Protein AF-A0A8S3CP16-F1 (afdb_monomer_lite)

Foldseek 3Di:
DDDDPPFDAAPPPRPHTFPDQDPVVRGTHHPVVVVVVPPPPVVVVVVVVVVVVVVVVVVVCCVVCVCPPPVNVVVVVVVVVVVVVVVVVVVVVVVVVVVVLVVLVVVLVVLVVVLVVVVVVCVVVVNDDPVNVVVSVVSVVVSVVSND

Sequence (148 aa):
MTSSINKSFCITCNKKQAFFTCSGCRQDFCEDHINEEHQSPVTRMNDFLTDHNQLQELVCKYMEEPQQHSLIQQIDKWERQSINKIQQTADDARTKVLNVISDHVINIKKSLENLSEKVEQIQNDEKFTEIYLRQWRDKLENLKKDLI

Radius of gyration: 48.15 Å; chains: 1; bounding box: 70×29×145 Å

Secondary structure (DSSP, 8-state):
--------B-TTTSSSBP-EE-TTT--EE-HHHHHHHTS-HHHHHHHHHHHHHHHHHHHHHHHH-GGGSHHHHHHHHHHHHHHHHHHHHHHHHHHHHHHHHHHHHHHHHHHHHHHHHHHHHHHHTT---HHHHHHHHHHHHHHHHHH-

pLDDT: mean 87.45, std 12.5, range [34.06, 98.69]

Organism: NCBI:txid392030

Structure (mmCIF, N/CA/C/O backbone):
data_AF-A0A8S3CP16-F1
#
_entry.id   AF-A0A8S3CP16-F1
#
loop_
_atom_site.group_PDB
_atom_site.id
_atom_site.type_symbol
_atom_site.label_atom_id
_atom_site.label_alt_id
_atom_site.label_comp_id
_atom_site.label_asym_id
_atom_site.label_entity_id
_atom_site.label_seq_id
_atom_site.pdbx_PDB_ins_code
_atom_site.Cartn_x
_atom_site.Cartn_y
_atom_site.Cartn_z
_atom_site.occupancy
_atom_site.B_iso_or_equiv
_atom_site.auth_seq_id
_atom_site.auth_comp_id
_atom_site.auth_asym_id
_atom_site.auth_atom_id
_atom_site.pdbx_PDB_model_num
ATOM 1 N N . MET A 1 1 ? 29.713 8.244 -91.566 1.00 34.06 1 MET A N 1
ATOM 2 C CA . MET A 1 1 ? 29.445 7.331 -90.437 1.00 34.06 1 MET A CA 1
ATOM 3 C C . MET A 1 1 ? 29.032 8.178 -89.247 1.00 34.06 1 MET A C 1
ATOM 5 O O . MET A 1 1 ? 29.830 8.970 -88.769 1.00 34.06 1 MET A O 1
ATOM 9 N N . THR A 1 2 ? 27.756 8.124 -88.879 1.00 34.47 2 THR A N 1
ATOM 10 C CA . THR A 1 2 ? 27.142 8.920 -87.807 1.00 34.47 2 THR A CA 1
ATOM 11 C C . THR A 1 2 ? 27.423 8.261 -86.459 1.00 34.47 2 THR A C 1
ATOM 13 O O . THR A 1 2 ? 26.867 7.202 -86.180 1.00 34.47 2 THR A O 1
ATOM 16 N N . SER A 1 3 ? 28.291 8.858 -85.640 1.00 36.69 3 SER A N 1
ATOM 17 C CA . SER A 1 3 ? 28.529 8.399 -84.267 1.00 36.69 3 SER A CA 1
ATOM 18 C C . SER A 1 3 ? 27.699 9.255 -83.310 1.00 36.69 3 SER A C 1
ATOM 20 O O . SER A 1 3 ? 28.052 10.397 -83.015 1.00 36.69 3 SER A O 1
ATOM 22 N N . SER A 1 4 ? 26.541 8.739 -82.901 1.00 38.69 4 SER A N 1
ATOM 23 C CA . SER A 1 4 ? 25.662 9.379 -81.920 1.00 38.69 4 SER A CA 1
ATOM 24 C C . SER A 1 4 ? 26.311 9.315 -80.537 1.00 38.69 4 SER A C 1
ATOM 26 O O . SER A 1 4 ? 26.407 8.245 -79.941 1.00 38.69 4 SER A O 1
ATOM 28 N N . ILE A 1 5 ? 26.765 10.456 -80.016 1.00 51.75 5 ILE A N 1
ATOM 29 C CA . ILE A 1 5 ? 27.241 10.574 -78.633 1.00 51.75 5 ILE A CA 1
ATOM 30 C C . ILE A 1 5 ? 26.002 10.558 -77.729 1.00 51.75 5 ILE A C 1
ATOM 32 O O . ILE A 1 5 ? 25.354 11.590 -77.545 1.00 51.75 5 ILE A O 1
ATOM 36 N N . ASN A 1 6 ? 25.639 9.391 -77.194 1.00 57.62 6 ASN A N 1
ATOM 37 C CA . ASN A 1 6 ? 24.627 9.291 -76.141 1.00 57.62 6 ASN A CA 1
ATOM 38 C C . ASN A 1 6 ? 25.170 9.984 -74.886 1.00 57.62 6 ASN A C 1
ATOM 40 O O . ASN A 1 6 ? 26.016 9.440 -74.181 1.00 57.62 6 ASN A O 1
ATOM 44 N N . LYS A 1 7 ? 24.720 11.216 -74.639 1.00 65.88 7 LYS A N 1
ATOM 45 C CA . LYS A 1 7 ? 25.048 11.965 -73.424 1.00 65.88 7 LYS A CA 1
ATOM 46 C C . LYS A 1 7 ? 24.237 11.379 -72.269 1.00 65.88 7 LYS A C 1
ATOM 48 O O . LYS A 1 7 ? 23.012 11.482 -72.289 1.00 65.88 7 LYS A O 1
ATOM 53 N N . SER A 1 8 ? 24.897 10.767 -71.288 1.00 82.38 8 SER A N 1
ATOM 54 C CA . SER A 1 8 ? 24.239 10.387 -70.039 1.00 82.38 8 SER A CA 1
ATOM 55 C C . SER A 1 8 ? 24.022 11.610 -69.144 1.00 82.38 8 SER A C 1
ATOM 57 O O . SER A 1 8 ? 24.764 12.597 -69.206 1.00 82.38 8 SER A O 1
ATOM 59 N N . PHE A 1 9 ? 22.960 11.570 -68.342 1.00 87.94 9 PHE A N 1
ATOM 60 C CA . PHE A 1 9 ? 22.580 12.625 -67.402 1.00 87.94 9 PHE A CA 1
ATOM 61 C C . PHE A 1 9 ? 22.759 12.138 -65.966 1.00 87.94 9 PHE A C 1
ATOM 63 O O . PHE A 1 9 ? 22.699 10.943 -65.694 1.00 87.94 9 PHE A O 1
ATOM 70 N N . CYS A 1 10 ? 22.976 13.078 -65.047 1.00 87.81 10 CYS A N 1
ATOM 71 C CA . CYS A 1 10 ? 23.094 12.778 -63.624 1.00 87.81 10 CYS A CA 1
ATOM 72 C C . CYS A 1 10 ? 21.834 12.087 -63.081 1.00 87.81 10 CYS A C 1
ATOM 74 O O . CYS A 1 10 ? 20.736 12.620 -63.233 1.00 87.81 10 CYS A O 1
ATOM 76 N N . ILE A 1 11 ? 22.001 10.967 -62.377 1.00 86.62 11 ILE A N 1
ATOM 77 C CA . ILE A 1 11 ? 20.913 10.184 -61.779 1.00 86.62 11 ILE A CA 1
ATOM 78 C C . ILE A 1 11 ? 20.127 10.971 -60.720 1.00 86.62 11 ILE A C 1
ATOM 80 O O . ILE A 1 11 ? 18.914 10.816 -60.620 1.00 86.62 11 ILE A O 1
ATOM 84 N N . THR A 1 12 ? 20.795 11.852 -59.970 1.00 85.50 12 THR A N 1
ATOM 85 C CA . THR A 1 12 ? 20.192 12.603 -58.860 1.00 85.50 12 THR A CA 1
ATOM 86 C C . THR A 1 12 ? 19.315 13.756 -59.346 1.00 85.50 12 THR A C 1
ATOM 88 O O . THR A 1 12 ? 18.213 13.952 -58.842 1.00 85.50 12 THR A O 1
ATOM 91 N N . CYS A 1 13 ? 19.771 14.530 -60.340 1.00 88.50 13 CYS A N 1
ATOM 92 C CA . CYS A 1 13 ? 19.053 15.735 -60.778 1.00 88.50 13 CYS A CA 1
ATOM 93 C C . CYS A 1 13 ? 18.444 15.659 -62.175 1.00 88.50 13 CYS A C 1
ATOM 95 O O . CYS A 1 13 ? 17.616 16.509 -62.500 1.00 88.50 13 CYS A O 1
ATOM 97 N N . ASN A 1 14 ? 18.882 14.711 -63.009 1.00 86.31 14 ASN A N 1
ATOM 98 C CA . ASN A 1 14 ? 18.472 14.502 -64.403 1.00 86.31 14 ASN A CA 1
ATOM 99 C C . ASN A 1 14 ? 18.493 15.765 -65.294 1.00 86.31 14 ASN A C 1
ATOM 101 O O . ASN A 1 14 ? 17.795 15.853 -66.300 1.00 86.31 14 ASN A O 1
ATOM 105 N N . LYS A 1 15 ? 19.265 16.783 -64.896 1.00 85.50 15 LYS A N 1
ATOM 106 C CA . LYS A 1 15 ? 19.318 18.105 -65.546 1.00 85.50 15 LYS A CA 1
ATOM 107 C C . LYS A 1 15 ? 20.688 18.402 -66.137 1.00 85.50 15 LYS A C 1
ATOM 109 O O . LYS A 1 15 ? 20.787 18.983 -67.212 1.00 85.50 15 LYS A O 1
ATOM 114 N N . LYS A 1 16 ? 21.748 18.026 -65.421 1.00 87.56 16 LYS A N 1
ATOM 115 C CA . LYS A 1 16 ? 23.138 18.245 -65.832 1.00 87.56 16 LYS A CA 1
ATOM 116 C C . LYS A 1 16 ? 23.685 16.987 -66.505 1.00 87.56 16 LYS A C 1
ATOM 118 O O . LYS A 1 16 ? 23.345 15.872 -66.099 1.00 87.56 16 LYS A O 1
ATOM 123 N N . GLN A 1 17 ? 24.521 17.175 -67.526 1.00 87.38 17 GLN A N 1
ATOM 124 C CA . GLN A 1 17 ? 25.241 16.073 -68.166 1.00 87.38 17 GLN A CA 1
ATOM 125 C C . GLN A 1 17 ? 26.128 15.376 -67.126 1.00 87.38 17 GLN A C 1
ATOM 127 O O . GLN A 1 17 ? 26.703 16.034 -66.254 1.00 87.38 17 GLN A O 1
ATOM 132 N N . ALA A 1 18 ? 26.201 14.050 -67.203 1.00 85.88 18 ALA A N 1
ATOM 133 C CA . ALA A 1 18 ? 27.049 13.257 -66.334 1.00 85.88 18 ALA A CA 1
ATOM 134 C C . ALA A 1 18 ? 28.519 13.652 -66.522 1.00 85.88 18 ALA A C 1
ATOM 136 O O . ALA A 1 18 ? 29.017 13.746 -67.645 1.00 85.88 18 ALA A O 1
ATOM 137 N N . PHE A 1 19 ? 29.185 13.901 -65.401 1.00 85.00 19 PHE A N 1
ATOM 138 C CA . PHE A 1 19 ? 30.606 14.212 -65.313 1.00 85.00 19 PHE A CA 1
ATOM 139 C C . PHE A 1 19 ? 31.418 12.970 -64.930 1.00 85.00 19 PHE A C 1
ATOM 141 O O . PHE A 1 19 ? 32.527 12.778 -65.418 1.00 85.00 19 PHE A O 1
ATOM 148 N N . PHE A 1 20 ? 30.852 12.109 -64.082 1.00 83.25 20 PHE A N 1
ATOM 149 C CA . PHE A 1 20 ? 31.523 10.930 -63.552 1.00 83.25 20 PHE A CA 1
ATOM 150 C C . PHE A 1 20 ? 30.558 9.750 -63.439 1.00 83.25 20 PHE A C 1
ATOM 152 O O . PHE A 1 20 ? 29.426 9.909 -62.984 1.00 83.25 20 PHE A O 1
ATOM 159 N N . THR A 1 21 ? 31.034 8.560 -63.802 1.00 85.56 21 THR A N 1
ATOM 160 C CA . THR A 1 21 ? 30.337 7.290 -63.577 1.00 85.56 21 THR A CA 1
ATOM 161 C C . THR A 1 21 ? 31.031 6.542 -62.448 1.00 85.56 21 THR A C 1
ATOM 163 O O . THR A 1 21 ? 32.205 6.185 -62.563 1.00 85.56 21 THR A O 1
ATOM 166 N N . CYS A 1 22 ? 30.317 6.260 -61.360 1.00 80.25 22 CYS A N 1
ATOM 167 C CA . CYS A 1 22 ? 30.878 5.484 -60.259 1.00 80.25 22 CYS A CA 1
ATOM 168 C C . CYS A 1 22 ? 31.039 4.016 -60.670 1.00 80.25 22 CYS A C 1
ATOM 170 O O . CYS A 1 22 ? 30.065 3.349 -61.010 1.00 80.25 22 CYS A O 1
ATOM 172 N N . SER A 1 23 ? 32.256 3.475 -60.604 1.00 80.50 23 SER A N 1
ATOM 173 C CA . SER A 1 23 ? 32.537 2.080 -60.983 1.00 80.50 23 SER A CA 1
ATOM 174 C C . SER A 1 23 ? 31.888 1.047 -60.052 1.00 80.50 23 SER A C 1
ATOM 176 O O . SER A 1 23 ? 31.611 -0.072 -60.484 1.00 80.50 23 SER A O 1
ATOM 178 N N . GLY A 1 24 ? 31.616 1.424 -58.798 1.00 80.50 24 GLY A N 1
ATOM 179 C CA . GLY A 1 24 ? 30.966 0.575 -57.800 1.00 80.50 24 GLY A CA 1
ATOM 180 C C . GLY A 1 24 ? 29.461 0.438 -58.027 1.00 80.50 24 GLY A C 1
ATOM 181 O O . GLY A 1 24 ? 28.970 -0.665 -58.256 1.00 80.50 24 GLY A O 1
ATOM 182 N N . CYS A 1 25 ? 28.722 1.554 -57.996 1.00 81.88 25 CYS A N 1
ATOM 183 C CA . CYS A 1 25 ? 27.263 1.540 -58.171 1.00 81.88 25 CYS A CA 1
ATOM 184 C C . CYS A 1 25 ? 26.804 1.638 -59.637 1.00 81.88 25 CYS A C 1
ATOM 186 O O . CYS A 1 25 ? 25.619 1.464 -59.908 1.00 81.88 25 CYS A O 1
ATOM 188 N N . ARG A 1 26 ? 27.726 1.873 -60.586 1.00 85.19 26 ARG A N 1
ATOM 189 C CA . ARG A 1 26 ? 27.471 2.027 -62.035 1.00 85.19 26 ARG A CA 1
ATOM 190 C C . ARG A 1 26 ? 26.459 3.124 -62.374 1.00 85.19 26 ARG A C 1
ATOM 192 O O . ARG A 1 26 ? 25.742 3.021 -63.365 1.00 85.19 26 ARG A O 1
ATOM 199 N N . GLN A 1 27 ? 26.398 4.157 -61.542 1.00 86.62 27 GLN A N 1
ATOM 200 C CA . GLN A 1 27 ? 25.516 5.305 -61.723 1.00 86.62 27 GLN A CA 1
ATOM 201 C C . GLN A 1 27 ? 26.301 6.530 -62.192 1.00 86.62 27 GLN A C 1
ATOM 203 O O . GLN A 1 27 ? 27.468 6.714 -61.835 1.00 86.62 27 GLN A O 1
ATOM 208 N N . ASP A 1 28 ? 25.626 7.355 -62.986 1.00 88.50 28 ASP A N 1
ATOM 209 C CA . ASP A 1 28 ? 26.151 8.574 -63.590 1.00 88.50 28 ASP A CA 1
ATOM 210 C C . ASP A 1 28 ? 25.778 9.800 -62.751 1.00 88.50 28 ASP A C 1
ATOM 212 O O . ASP A 1 28 ? 24.607 10.016 -62.444 1.00 88.50 28 ASP A O 1
ATOM 216 N N . PHE A 1 29 ? 26.748 10.647 -62.413 1.00 87.25 29 PHE A N 1
ATOM 217 C CA . PHE A 1 29 ? 26.556 11.831 -61.573 1.00 87.25 29 PHE A CA 1
ATOM 218 C C . PHE A 1 29 ? 27.141 13.082 -62.231 1.00 87.25 29 PHE A C 1
ATOM 220 O O . PHE A 1 29 ? 28.112 13.008 -62.985 1.00 87.25 29 PHE A O 1
ATOM 227 N N . CYS A 1 30 ? 26.560 14.253 -61.958 1.00 89.62 30 CYS A N 1
ATOM 228 C CA . CYS A 1 30 ? 27.199 15.531 -62.281 1.00 89.62 30 CYS A CA 1
ATOM 229 C C . CYS A 1 30 ? 28.164 15.941 -61.162 1.00 89.62 30 CYS A C 1
ATOM 231 O O . CYS A 1 30 ? 28.104 15.394 -60.064 1.00 89.62 30 CYS A O 1
ATOM 233 N N . GLU A 1 31 ? 29.002 16.939 -61.434 1.00 83.62 31 GLU A N 1
ATOM 234 C CA . GLU A 1 31 ? 30.049 17.419 -60.521 1.00 83.62 31 GLU A CA 1
ATOM 235 C C . GLU A 1 31 ? 29.537 17.803 -59.119 1.00 83.62 31 GLU A C 1
ATOM 237 O O . GLU A 1 31 ? 30.164 17.455 -58.126 1.00 83.62 31 GLU A O 1
ATOM 242 N N . ASP A 1 32 ? 28.366 18.435 -59.004 1.00 82.69 32 ASP A N 1
ATOM 243 C CA . ASP A 1 32 ? 27.836 18.802 -57.680 1.00 82.69 32 ASP A CA 1
ATOM 244 C C . ASP A 1 32 ? 27.397 17.570 -56.872 1.00 82.69 32 ASP A C 1
ATOM 246 O O . ASP A 1 32 ? 27.846 17.356 -55.751 1.00 82.69 32 ASP A O 1
ATOM 250 N N . HIS A 1 33 ? 26.563 16.709 -57.466 1.00 81.75 33 HIS A N 1
ATOM 251 C CA . HIS A 1 33 ? 25.989 15.564 -56.755 1.00 81.75 33 HIS A CA 1
ATOM 252 C C . HIS A 1 33 ? 27.000 14.443 -56.507 1.00 81.75 33 HIS A C 1
ATOM 254 O O . HIS A 1 33 ? 26.796 13.664 -55.585 1.00 81.75 33 HIS A O 1
ATOM 260 N N . ILE A 1 34 ? 28.093 14.349 -57.279 1.00 76.44 34 ILE A N 1
ATOM 261 C CA . ILE A 1 34 ? 29.178 13.425 -56.927 1.00 76.44 34 ILE A CA 1
ATOM 262 C C . ILE A 1 34 ? 29.917 13.911 -55.677 1.00 76.44 34 ILE A C 1
ATOM 264 O O . ILE A 1 34 ? 30.253 13.100 -54.826 1.00 76.44 34 ILE A O 1
ATOM 268 N N . ASN A 1 35 ? 30.110 15.221 -55.513 1.00 72.00 35 ASN A N 1
ATOM 269 C CA . ASN A 1 35 ? 30.748 15.779 -54.321 1.00 72.00 35 ASN A CA 1
ATOM 270 C C . ASN A 1 35 ? 29.837 15.702 -53.080 1.00 72.00 35 ASN A C 1
ATOM 272 O O . ASN A 1 35 ? 30.341 15.551 -51.970 1.00 72.00 35 ASN A O 1
ATOM 276 N N . GLU A 1 36 ? 28.512 15.754 -53.258 1.00 71.44 36 GLU A N 1
ATOM 277 C CA . GLU A 1 36 ? 27.528 15.552 -52.182 1.00 71.44 36 GLU A CA 1
ATOM 278 C C . GLU A 1 36 ? 27.382 14.072 -51.775 1.00 71.44 36 GLU A C 1
ATOM 280 O O . GLU A 1 36 ? 27.440 13.757 -50.586 1.00 71.44 36 GLU A O 1
ATOM 285 N N . GLU A 1 37 ? 27.250 13.150 -52.739 1.00 65.06 37 GLU A N 1
ATOM 286 C CA . GLU A 1 37 ? 27.178 11.697 -52.484 1.00 65.06 37 GLU A CA 1
ATOM 287 C C . GLU A 1 37 ? 28.491 11.143 -51.912 1.00 65.06 37 GLU A C 1
ATOM 289 O O . GLU A 1 37 ? 28.490 10.221 -51.093 1.00 65.06 37 GLU A O 1
ATOM 294 N N . HIS A 1 38 ? 29.624 11.735 -52.302 1.00 61.84 38 HIS A N 1
ATOM 295 C CA . HIS A 1 38 ? 30.940 11.439 -51.746 1.00 61.84 38 HIS A CA 1
ATOM 296 C C . HIS A 1 38 ? 31.299 12.360 -50.571 1.00 61.84 38 HIS A C 1
ATOM 298 O O . HIS A 1 38 ? 32.464 12.742 -50.417 1.00 61.84 38 HIS A O 1
ATOM 304 N N . GLN A 1 39 ? 30.360 12.617 -49.648 1.00 60.94 39 GLN A N 1
ATOM 305 C CA . GLN A 1 39 ? 30.794 12.716 -48.251 1.00 60.94 39 GLN A CA 1
ATOM 306 C C . GLN A 1 39 ? 31.685 11.506 -47.981 1.00 60.94 39 GLN A C 1
ATOM 308 O O . GLN A 1 39 ? 31.280 10.370 -48.246 1.00 60.94 39 GLN A O 1
ATOM 313 N N . SER A 1 40 ? 32.935 11.758 -47.575 1.00 68.38 40 SER A N 1
ATOM 314 C CA . SER A 1 40 ? 33.956 10.717 -47.638 1.00 68.38 40 SER A CA 1
ATOM 315 C C . SER A 1 40 ? 33.440 9.462 -46.920 1.00 68.38 40 SER A C 1
ATOM 317 O O . SER A 1 40 ? 32.889 9.577 -45.821 1.00 68.38 40 SER A O 1
ATOM 319 N N . PRO A 1 41 ? 33.579 8.260 -47.500 1.00 72.00 41 PRO A N 1
ATOM 320 C CA . PRO A 1 41 ? 33.199 7.024 -46.820 1.00 72.00 41 PRO A CA 1
ATOM 321 C C . PRO A 1 41 ? 33.786 6.918 -45.403 1.00 72.00 41 PRO A C 1
ATOM 323 O O . PRO A 1 41 ? 33.187 6.301 -44.528 1.00 72.00 41 PRO A O 1
ATOM 326 N N . VAL A 1 42 ? 34.921 7.585 -45.167 1.00 78.06 42 VAL A N 1
ATOM 327 C CA . VAL A 1 42 ? 35.549 7.762 -43.855 1.00 78.06 42 VAL A CA 1
ATOM 328 C C . VAL A 1 42 ? 34.646 8.527 -42.881 1.00 78.06 42 VAL A C 1
ATOM 330 O O . VAL A 1 42 ? 34.482 8.085 -41.753 1.00 78.06 42 VAL A O 1
ATOM 333 N N . THR A 1 43 ? 34.015 9.626 -43.299 1.00 83.88 43 THR A N 1
ATOM 334 C CA . THR A 1 43 ? 33.077 10.402 -42.469 1.00 83.88 43 THR A CA 1
ATOM 335 C C . THR A 1 43 ? 31.889 9.547 -42.039 1.00 83.88 43 THR A C 1
ATOM 337 O O . THR A 1 43 ? 31.640 9.404 -40.849 1.00 83.88 43 THR A O 1
ATOM 340 N N . ARG A 1 44 ? 31.225 8.879 -42.990 1.00 84.88 44 ARG A N 1
ATOM 341 C CA . ARG A 1 44 ? 30.075 8.010 -42.688 1.00 84.88 44 ARG A CA 1
ATOM 342 C C . ARG A 1 44 ? 30.446 6.826 -41.794 1.00 84.88 44 ARG A C 1
ATOM 344 O O . ARG A 1 44 ? 29.649 6.408 -40.960 1.00 84.88 44 ARG A O 1
ATOM 351 N N . MET A 1 45 ? 31.647 6.276 -41.974 1.00 87.12 45 MET A N 1
ATOM 352 C CA . MET A 1 45 ? 32.170 5.224 -41.105 1.00 87.12 45 MET A CA 1
ATOM 353 C C . MET A 1 45 ? 32.442 5.747 -39.691 1.00 87.12 45 MET A C 1
ATOM 355 O O . MET A 1 45 ? 32.127 5.061 -38.725 1.00 87.12 45 MET A O 1
ATOM 359 N N . ASN A 1 46 ? 32.990 6.955 -39.55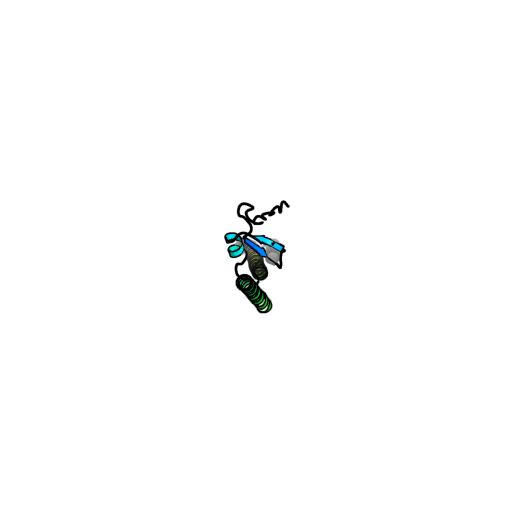5 1.00 91.19 46 ASN A N 1
ATOM 360 C CA . ASN A 1 46 ? 33.231 7.570 -38.250 1.00 91.19 46 ASN A CA 1
ATOM 361 C C . ASN A 1 46 ? 31.924 7.841 -37.496 1.00 91.19 46 ASN A C 1
ATOM 363 O O . ASN A 1 46 ? 31.857 7.567 -36.298 1.00 91.19 46 ASN A O 1
ATOM 367 N N . ASP A 1 47 ? 30.886 8.314 -38.188 1.00 92.62 47 ASP A N 1
ATOM 368 C CA . ASP A 1 47 ? 29.558 8.513 -37.596 1.00 92.62 47 ASP A CA 1
ATOM 369 C C . ASP A 1 47 ? 28.981 7.173 -37.113 1.00 92.62 47 ASP A C 1
ATOM 371 O O . ASP A 1 47 ? 28.605 7.038 -35.952 1.00 92.62 47 ASP A O 1
ATOM 375 N N . PHE A 1 48 ? 29.036 6.132 -37.955 1.00 94.31 48 PHE A N 1
ATOM 376 C CA . PHE A 1 48 ? 28.598 4.786 -37.575 1.00 94.31 48 PHE A CA 1
ATOM 377 C C . PHE A 1 48 ? 29.369 4.225 -36.370 1.00 94.31 48 PHE A C 1
ATOM 379 O O . PHE A 1 48 ? 28.766 3.652 -35.465 1.00 94.31 48 PHE A O 1
ATOM 386 N N . LEU A 1 49 ? 30.697 4.377 -36.337 1.00 96.19 49 LEU A N 1
ATOM 387 C CA . LEU A 1 49 ? 31.521 3.935 -35.208 1.00 96.19 49 LEU A CA 1
ATOM 388 C C . LEU A 1 49 ? 31.196 4.713 -33.929 1.00 96.19 49 LEU A C 1
ATOM 390 O O . LEU A 1 49 ? 31.244 4.143 -32.841 1.00 96.19 49 LEU A O 1
ATOM 394 N N . THR A 1 50 ? 30.844 5.991 -34.055 1.00 97.12 50 THR A N 1
ATOM 395 C CA . THR A 1 50 ? 30.417 6.821 -32.925 1.00 97.12 50 THR A CA 1
ATOM 396 C C . THR A 1 50 ? 29.104 6.296 -32.353 1.00 97.12 50 THR A C 1
ATOM 398 O O . THR A 1 50 ? 29.046 6.000 -31.159 1.00 97.12 50 THR A O 1
ATOM 401 N N . ASP A 1 51 ? 28.095 6.083 -33.199 1.00 96.94 51 ASP A N 1
ATOM 402 C CA . ASP A 1 51 ? 26.799 5.528 -32.793 1.00 96.94 51 ASP A CA 1
ATOM 403 C C . ASP A 1 51 ? 26.951 4.123 -32.187 1.00 96.94 51 ASP A C 1
ATOM 405 O O . ASP A 1 51 ? 26.359 3.807 -31.153 1.00 96.94 51 ASP A O 1
ATOM 409 N N . HIS A 1 52 ? 27.793 3.283 -32.798 1.00 97.19 52 HIS A N 1
ATOM 410 C CA . HIS A 1 52 ? 28.109 1.946 -32.300 1.00 97.19 52 HIS A CA 1
ATOM 411 C C . HIS A 1 52 ? 28.701 1.995 -30.887 1.00 97.19 52 HIS A C 1
ATOM 413 O O . HIS A 1 52 ? 28.242 1.276 -29.998 1.00 97.19 52 HIS A O 1
ATOM 419 N N . ASN A 1 53 ? 29.705 2.845 -30.665 1.00 97.19 53 ASN A N 1
ATOM 420 C CA . ASN A 1 53 ? 30.372 2.948 -29.370 1.00 97.19 53 ASN A CA 1
ATOM 421 C C . ASN A 1 53 ? 29.433 3.505 -28.295 1.00 97.19 53 ASN A C 1
ATOM 423 O O . ASN A 1 53 ? 29.405 2.976 -27.188 1.00 97.19 53 ASN A O 1
ATOM 427 N N . GLN A 1 54 ? 28.601 4.496 -28.633 1.00 96.94 54 GLN A N 1
ATOM 428 C CA . GLN A 1 54 ? 27.575 5.011 -27.722 1.00 96.94 54 GLN A CA 1
ATOM 429 C C . GLN A 1 54 ? 26.577 3.922 -27.318 1.00 96.94 54 GLN A C 1
ATOM 431 O O . GLN A 1 54 ? 26.244 3.782 -26.140 1.00 96.94 54 GLN A O 1
ATOM 436 N N . LEU A 1 55 ? 26.113 3.115 -28.277 1.00 96.25 55 LEU A N 1
ATOM 437 C CA . LEU A 1 55 ? 25.219 2.002 -27.975 1.00 96.25 55 LEU A CA 1
ATOM 438 C C . LEU A 1 55 ? 25.909 0.952 -27.096 1.00 96.25 55 LEU A C 1
ATOM 440 O O . LEU A 1 55 ? 25.301 0.461 -26.147 1.00 96.25 55 LEU A O 1
ATOM 444 N N . GLN A 1 56 ? 27.171 0.627 -27.379 1.00 96.31 56 GLN A N 1
ATOM 445 C CA . GLN A 1 56 ? 27.948 -0.314 -26.577 1.00 96.31 56 GLN A CA 1
ATOM 446 C C . GLN A 1 56 ? 28.110 0.174 -25.130 1.00 96.31 56 GLN A C 1
ATOM 448 O O . GLN A 1 56 ? 27.892 -0.604 -24.203 1.00 96.31 56 GLN A O 1
ATOM 453 N N . GLU A 1 57 ? 28.420 1.454 -24.924 1.00 94.62 57 GLU A N 1
ATOM 454 C CA . GLU A 1 57 ? 28.497 2.062 -23.592 1.00 94.62 57 GLU A CA 1
ATOM 455 C C . GLU A 1 57 ? 27.158 1.986 -22.849 1.00 94.62 57 GLU A C 1
ATOM 457 O O . GLU A 1 57 ? 27.124 1.604 -21.678 1.00 94.62 57 GLU A O 1
ATOM 462 N N . LEU A 1 58 ? 26.042 2.281 -23.526 1.00 91.44 58 LEU A N 1
ATOM 463 C CA . LEU A 1 58 ? 24.705 2.158 -22.940 1.00 91.44 58 LEU A CA 1
ATOM 464 C C . LEU A 1 58 ? 24.388 0.714 -22.534 1.00 91.44 58 LEU A C 1
ATOM 466 O O . LEU A 1 58 ? 23.868 0.488 -21.441 1.00 91.44 58 LEU A O 1
ATOM 470 N N . VAL A 1 59 ? 24.714 -0.264 -23.384 1.00 92.38 59 VAL A N 1
ATOM 471 C CA . VAL A 1 59 ? 24.520 -1.690 -23.081 1.00 92.38 59 VAL A CA 1
ATOM 472 C C . VAL A 1 59 ? 25.345 -2.098 -21.863 1.00 92.38 59 VAL A C 1
ATOM 474 O O . VAL A 1 59 ? 24.785 -2.678 -20.933 1.00 92.38 59 VAL A O 1
ATOM 477 N N . CYS A 1 60 ? 26.635 -1.753 -21.824 1.00 93.62 60 CYS A N 1
ATOM 478 C CA . CYS A 1 60 ? 27.498 -2.033 -20.675 1.00 93.62 60 CYS A CA 1
ATOM 479 C C . CYS A 1 60 ? 26.934 -1.409 -19.393 1.00 93.62 60 CYS A C 1
ATOM 481 O O . CYS A 1 60 ? 26.793 -2.101 -18.387 1.00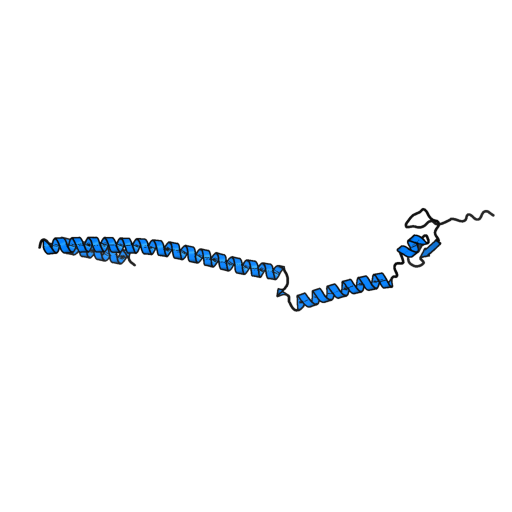 93.62 60 CYS A O 1
ATOM 483 N N . LYS A 1 61 ? 26.504 -0.142 -19.450 1.00 90.44 61 LYS A N 1
ATOM 484 C CA . LYS A 1 61 ? 25.893 0.544 -18.309 1.00 90.44 61 LYS A CA 1
ATOM 485 C C . LYS A 1 61 ? 24.650 -0.183 -17.790 1.00 90.44 61 LYS A C 1
ATOM 487 O O . LYS A 1 61 ? 24.501 -0.354 -16.585 1.00 90.44 61 LYS A O 1
ATOM 492 N N . TYR A 1 62 ? 23.756 -0.637 -18.670 1.00 88.69 62 TYR A N 1
ATOM 493 C CA . TYR A 1 62 ? 22.567 -1.385 -18.244 1.00 88.69 62 TYR A CA 1
ATOM 494 C C . TYR A 1 62 ? 22.884 -2.785 -17.709 1.00 88.69 62 TYR A C 1
ATOM 496 O O . TYR A 1 62 ? 22.128 -3.294 -16.882 1.00 88.69 62 TYR A O 1
ATOM 504 N N . MET A 1 63 ? 23.976 -3.408 -18.157 1.00 89.38 63 MET A N 1
ATOM 505 C CA . MET A 1 63 ? 24.443 -4.684 -17.608 1.00 89.38 63 MET A CA 1
ATOM 506 C C . MET A 1 63 ? 25.043 -4.526 -16.207 1.00 89.38 63 MET A C 1
ATOM 508 O O . MET A 1 63 ? 24.812 -5.380 -15.354 1.00 89.38 63 MET A O 1
ATOM 512 N N . GLU A 1 64 ? 25.788 -3.447 -15.964 1.00 93.38 64 GLU A N 1
ATOM 513 C CA . GLU A 1 64 ? 26.386 -3.149 -14.657 1.00 93.38 64 GLU A CA 1
ATOM 514 C C . GLU A 1 64 ? 25.345 -2.634 -13.654 1.00 93.38 64 GLU A C 1
ATOM 516 O O . GLU A 1 64 ? 25.348 -3.027 -12.486 1.00 93.38 64 GLU A O 1
ATOM 521 N N . GLU A 1 65 ? 24.414 -1.793 -14.111 1.00 91.25 65 GLU A N 1
ATOM 522 C CA . GLU A 1 65 ? 23.450 -1.090 -13.264 1.00 91.25 65 GLU A CA 1
ATOM 523 C C . GLU A 1 65 ? 21.997 -1.278 -13.750 1.00 91.25 65 GLU A C 1
ATOM 525 O O . GLU A 1 65 ? 21.300 -0.301 -14.052 1.00 91.25 65 GLU A O 1
ATOM 530 N N . PRO A 1 66 ? 21.463 -2.516 -13.777 1.00 87.62 66 PRO A N 1
ATOM 531 C CA . PRO A 1 66 ? 20.108 -2.782 -14.274 1.00 87.62 66 PRO A CA 1
ATOM 532 C C . PRO A 1 66 ? 19.023 -2.045 -13.473 1.00 87.62 66 PRO A C 1
ATOM 534 O O . PRO A 1 66 ? 17.959 -1.722 -13.999 1.00 87.62 66 PRO A O 1
ATOM 537 N N . GLN A 1 67 ? 19.313 -1.708 -12.213 1.00 88.31 67 GLN A N 1
ATOM 538 C CA . GLN A 1 67 ? 18.437 -0.936 -11.328 1.00 88.31 67 GLN A CA 1
ATOM 539 C C . GLN A 1 67 ? 18.211 0.510 -11.807 1.00 88.31 67 GLN A C 1
ATOM 541 O O . GLN A 1 67 ? 17.204 1.130 -11.472 1.00 88.31 67 GLN A O 1
ATOM 546 N N . GLN A 1 68 ? 19.114 1.065 -12.624 1.00 87.12 68 GLN A N 1
ATOM 547 C CA . GLN A 1 68 ? 18.920 2.392 -13.217 1.00 87.12 68 GLN A CA 1
ATOM 548 C C . GLN A 1 68 ? 17.938 2.382 -14.392 1.00 87.12 68 GLN A C 1
ATOM 550 O O . GLN A 1 68 ? 17.565 3.446 -14.892 1.00 87.12 68 GLN A O 1
ATOM 555 N N . HIS A 1 69 ? 17.498 1.207 -14.845 1.00 90.25 69 HIS A N 1
ATOM 556 C CA . HIS A 1 69 ? 16.518 1.123 -15.911 1.00 90.25 69 HIS A CA 1
ATOM 557 C C . HIS A 1 69 ? 15.195 1.774 -15.484 1.00 90.25 69 HIS A C 1
ATOM 559 O O . HIS A 1 69 ? 14.646 1.494 -14.417 1.00 90.25 69 HIS A O 1
ATOM 565 N N . SER A 1 70 ? 14.641 2.624 -16.348 1.00 92.25 70 SER A N 1
ATOM 566 C CA . SER A 1 70 ? 13.452 3.432 -16.044 1.00 92.25 70 SER A CA 1
ATOM 567 C C . SER A 1 70 ? 12.226 2.594 -15.665 1.00 92.25 70 SER A C 1
ATOM 569 O O . SER A 1 70 ? 11.397 3.035 -14.872 1.00 92.25 70 SER A O 1
ATOM 571 N N . LEU A 1 71 ? 12.097 1.381 -16.213 1.00 95.25 71 LEU A N 1
ATOM 572 C CA . LEU A 1 71 ? 11.038 0.437 -15.835 1.00 95.25 71 LEU A CA 1
ATOM 573 C C . LEU A 1 71 ? 11.217 -0.106 -14.412 1.00 95.25 71 LEU A C 1
ATOM 575 O O . LEU A 1 71 ? 10.227 -0.230 -13.698 1.00 95.25 71 LEU A O 1
ATOM 579 N N . ILE A 1 72 ? 12.452 -0.374 -13.979 1.00 95.00 72 ILE A N 1
ATOM 580 C CA . ILE A 1 72 ? 12.723 -0.825 -12.607 1.00 95.00 72 ILE A CA 1
ATOM 581 C C . ILE A 1 72 ? 12.399 0.299 -11.623 1.00 95.00 72 ILE A C 1
ATOM 583 O O . ILE A 1 72 ? 11.618 0.102 -10.699 1.00 95.00 72 ILE A O 1
ATOM 587 N N . GLN A 1 73 ? 12.836 1.526 -11.911 1.00 94.88 73 GLN A N 1
ATOM 588 C CA . GLN A 1 73 ? 12.488 2.693 -11.093 1.00 94.88 73 GLN A CA 1
ATOM 589 C C . GLN A 1 73 ? 10.970 2.939 -11.000 1.00 94.88 73 GLN A C 1
ATOM 591 O O . GLN A 1 73 ? 10.470 3.417 -9.977 1.00 94.88 73 GLN A O 1
ATOM 596 N N . GLN A 1 74 ? 10.218 2.630 -12.063 1.00 97.81 74 GLN A N 1
ATOM 597 C CA . GLN A 1 74 ? 8.755 2.690 -12.045 1.00 97.81 74 GLN A CA 1
ATOM 598 C C . GLN A 1 74 ? 8.147 1.614 -11.143 1.00 97.81 74 GLN A C 1
ATOM 600 O O . GLN A 1 74 ? 7.212 1.926 -10.403 1.00 97.81 74 GLN A O 1
ATOM 605 N N . ILE A 1 75 ? 8.690 0.393 -11.164 1.00 97.88 75 ILE A N 1
ATOM 606 C CA . ILE A 1 75 ? 8.292 -0.690 -10.256 1.00 97.88 75 ILE A CA 1
ATOM 607 C C . ILE A 1 75 ? 8.565 -0.280 -8.803 1.00 97.88 75 ILE A C 1
ATOM 609 O O . ILE A 1 75 ? 7.638 -0.302 -7.997 1.00 97.88 75 ILE A O 1
ATOM 613 N N . ASP A 1 76 ? 9.760 0.223 -8.488 1.00 97.44 76 ASP A N 1
ATOM 614 C CA . ASP A 1 76 ? 10.123 0.666 -7.131 1.00 97.44 76 ASP A CA 1
ATOM 615 C C . ASP A 1 76 ? 9.243 1.821 -6.636 1.00 97.44 76 ASP A C 1
ATOM 617 O O . ASP A 1 76 ? 8.912 1.956 -5.452 1.00 97.44 76 ASP A O 1
ATOM 621 N N . LYS A 1 77 ? 8.868 2.731 -7.542 1.00 97.88 77 LYS A N 1
ATOM 622 C CA . LYS A 1 77 ? 7.933 3.814 -7.228 1.00 97.88 77 LYS A CA 1
ATOM 623 C C . LYS A 1 77 ? 6.544 3.255 -6.928 1.00 97.88 77 LYS A C 1
ATOM 625 O O . LYS A 1 77 ? 5.934 3.672 -5.943 1.00 97.88 77 LYS A O 1
ATOM 630 N N . TRP A 1 78 ? 6.056 2.338 -7.757 1.00 98.44 78 TRP A N 1
ATOM 631 C CA . TRP A 1 78 ? 4.760 1.694 -7.569 1.00 98.44 78 TRP A CA 1
ATOM 632 C C . TRP A 1 78 ? 4.707 0.889 -6.265 1.00 98.44 78 TRP A C 1
ATOM 634 O O . TRP A 1 78 ? 3.729 1.001 -5.523 1.00 98.44 78 TRP A O 1
ATOM 644 N N . GLU A 1 79 ? 5.768 0.153 -5.936 1.00 98.56 79 GLU A N 1
ATOM 645 C CA . GLU A 1 79 ? 5.881 -0.612 -4.695 1.00 98.56 79 GLU A CA 1
ATOM 646 C C . GLU A 1 79 ? 5.790 0.309 -3.473 1.00 98.56 79 GLU A C 1
ATOM 648 O O . GLU A 1 79 ? 4.906 0.139 -2.629 1.00 98.56 79 GLU A O 1
ATOM 653 N N . ARG A 1 80 ? 6.625 1.357 -3.414 1.00 98.62 80 ARG A N 1
ATOM 654 C CA . ARG A 1 80 ? 6.609 2.328 -2.305 1.00 98.62 80 ARG A CA 1
ATOM 655 C C . ARG A 1 80 ? 5.246 2.993 -2.130 1.00 98.62 80 ARG A C 1
ATOM 657 O O . ARG A 1 80 ? 4.765 3.135 -1.006 1.00 98.62 80 ARG A O 1
ATOM 664 N N . GLN A 1 81 ? 4.609 3.390 -3.231 1.00 98.62 81 GLN A N 1
ATOM 665 C CA . GLN A 1 81 ? 3.271 3.982 -3.193 1.00 98.62 81 GLN A CA 1
ATOM 666 C C . GLN A 1 81 ? 2.218 2.990 -2.688 1.00 98.62 81 GLN A C 1
ATOM 668 O O . GLN A 1 81 ? 1.311 3.380 -1.953 1.00 98.62 81 GLN A O 1
ATOM 673 N N . SER A 1 82 ? 2.333 1.719 -3.062 1.00 98.69 82 SER A N 1
ATOM 674 C CA . SER A 1 82 ? 1.403 0.671 -2.642 1.00 98.69 82 SER A CA 1
ATOM 675 C C . SER A 1 82 ? 1.537 0.367 -1.152 1.00 98.69 82 SER A C 1
ATOM 677 O O . SER A 1 82 ? 0.528 0.346 -0.448 1.00 98.69 82 SER A O 1
ATOM 679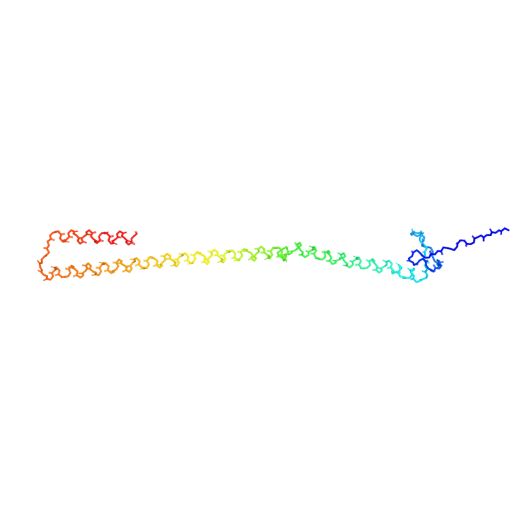 N N . ILE A 1 83 ? 2.768 0.239 -0.646 1.00 98.62 83 ILE A N 1
ATOM 680 C CA . ILE A 1 83 ? 3.042 0.064 0.789 1.00 98.62 83 ILE A CA 1
ATOM 681 C C . ILE A 1 83 ? 2.444 1.224 1.589 1.00 98.62 83 ILE A C 1
ATOM 683 O O . ILE A 1 83 ? 1.724 0.996 2.561 1.00 98.62 83 ILE A O 1
ATOM 687 N N . ASN A 1 84 ? 2.680 2.463 1.151 1.00 98.62 84 ASN A N 1
ATOM 688 C CA . ASN A 1 84 ? 2.169 3.644 1.838 1.00 98.62 84 ASN A CA 1
ATOM 689 C C . ASN A 1 84 ? 0.631 3.666 1.897 1.00 98.62 84 ASN A C 1
ATOM 691 O O . ASN A 1 84 ? 0.066 3.918 2.958 1.00 98.62 84 ASN A O 1
ATOM 695 N N . LYS A 1 85 ? -0.050 3.324 0.796 1.00 98.62 85 LYS A N 1
ATOM 696 C CA . LYS A 1 85 ? -1.520 3.232 0.765 1.00 98.62 85 LYS A CA 1
ATOM 697 C C . LYS A 1 85 ? -2.062 2.161 1.707 1.00 98.62 85 LYS A C 1
ATOM 699 O O . LYS A 1 85 ? -3.065 2.392 2.381 1.00 98.62 85 LYS A O 1
ATOM 704 N N . ILE A 1 86 ? -1.414 0.996 1.758 1.00 98.69 86 ILE A N 1
ATOM 705 C CA . ILE A 1 86 ? -1.803 -0.095 2.661 1.00 98.69 86 ILE A CA 1
ATOM 706 C C . ILE A 1 86 ? -1.658 0.355 4.117 1.00 98.69 86 ILE A C 1
ATOM 708 O O . ILE A 1 86 ? -2.576 0.154 4.908 1.00 98.69 86 ILE A O 1
ATOM 712 N N . GLN A 1 87 ? -0.541 1.003 4.458 1.00 98.69 87 GLN A N 1
ATOM 713 C CA . GLN A 1 87 ? -0.293 1.526 5.804 1.00 98.69 87 GLN A CA 1
ATOM 714 C C . GLN A 1 87 ? -1.335 2.572 6.207 1.00 98.69 87 GLN A C 1
ATOM 716 O O . GLN A 1 87 ? -1.977 2.406 7.239 1.00 98.69 87 GLN A O 1
ATOM 721 N N . GLN A 1 88 ? -1.583 3.573 5.355 1.00 98.62 88 GLN A N 1
ATOM 722 C CA . GLN A 1 88 ? -2.609 4.594 5.593 1.00 98.62 88 GLN A CA 1
ATOM 723 C C . GLN A 1 88 ? -3.988 3.971 5.818 1.00 98.62 88 GLN A C 1
ATOM 725 O O . GLN A 1 88 ? -4.665 4.282 6.792 1.00 98.62 88 GLN A O 1
ATOM 730 N N . THR A 1 89 ? -4.379 3.025 4.962 1.00 98.62 89 THR A N 1
ATOM 731 C CA . THR A 1 89 ? -5.677 2.348 5.084 1.00 98.62 89 THR A CA 1
ATOM 732 C C . THR A 1 89 ? -5.780 1.554 6.389 1.00 98.62 89 THR A C 1
ATOM 734 O O . THR A 1 89 ? -6.829 1.549 7.035 1.00 98.62 89 THR A O 1
ATOM 737 N N . ALA A 1 90 ? -4.699 0.883 6.796 1.00 98.56 90 ALA A N 1
ATOM 738 C CA . ALA A 1 90 ? -4.658 0.143 8.051 1.00 98.56 90 ALA A CA 1
ATOM 739 C C . ALA A 1 90 ? -4.748 1.077 9.268 1.00 98.56 90 ALA A C 1
ATOM 741 O O . ALA A 1 90 ? -5.469 0.767 10.216 1.00 98.56 90 ALA A O 1
ATOM 742 N N . ASP A 1 91 ? -4.067 2.221 9.241 1.00 98.62 91 ASP A N 1
ATOM 743 C CA . ASP A 1 91 ? -4.099 3.208 10.325 1.00 98.62 91 ASP A CA 1
ATOM 744 C C . ASP A 1 91 ? -5.459 3.906 10.432 1.00 98.62 91 ASP A C 1
ATOM 746 O O . ASP A 1 91 ? -5.982 4.072 11.538 1.00 98.62 91 ASP A O 1
ATOM 750 N N . ASP A 1 92 ? -6.100 4.204 9.302 1.00 98.56 92 ASP A N 1
ATOM 751 C CA . ASP A 1 92 ? -7.475 4.704 9.266 1.00 98.56 92 ASP A CA 1
ATOM 752 C C . ASP A 1 92 ? -8.455 3.683 9.857 1.00 98.56 92 ASP A C 1
ATOM 754 O O . ASP A 1 92 ? -9.346 4.034 10.635 1.00 98.56 92 ASP A O 1
ATOM 758 N N . ALA A 1 93 ? -8.295 2.401 9.513 1.00 98.56 93 ALA A N 1
ATOM 759 C CA . ALA A 1 93 ? -9.122 1.329 10.057 1.00 98.56 93 ALA A CA 1
ATOM 760 C C . ALA A 1 93 ? -8.924 1.177 11.574 1.00 98.56 93 ALA A C 1
ATOM 762 O O . ALA A 1 93 ? -9.907 1.120 12.314 1.00 98.56 93 ALA A O 1
ATOM 763 N N . ARG A 1 94 ? -7.670 1.184 12.051 1.00 98.56 94 ARG A N 1
ATOM 764 C CA . ARG A 1 94 ? -7.349 1.160 13.488 1.00 98.56 94 ARG A CA 1
ATOM 765 C C . ARG A 1 94 ? -7.974 2.342 14.214 1.00 98.56 94 ARG A C 1
ATOM 767 O O . ARG A 1 94 ? -8.622 2.139 15.234 1.00 98.56 94 ARG A O 1
ATOM 774 N N . THR A 1 95 ? -7.838 3.549 13.672 1.00 98.38 95 THR A N 1
ATOM 775 C CA . THR A 1 95 ? -8.405 4.771 14.261 1.00 98.38 95 THR A CA 1
ATOM 776 C C . THR A 1 95 ? -9.924 4.670 14.391 1.00 98.38 95 THR A C 1
ATOM 778 O O . THR A 1 95 ? -10.473 4.959 15.451 1.00 98.38 95 THR A O 1
ATOM 781 N N . LYS A 1 96 ? -10.617 4.183 13.353 1.00 98.12 96 LYS A N 1
ATOM 782 C CA . LYS A 1 96 ? -12.072 3.967 13.404 1.00 98.12 96 LYS A CA 1
ATOM 783 C C . LYS A 1 96 ? -12.470 2.973 14.494 1.00 98.12 96 LYS A C 1
ATOM 785 O O . LYS A 1 96 ? -13.401 3.246 15.244 1.00 98.12 96 LYS A O 1
ATOM 790 N N . VAL A 1 97 ? -11.762 1.850 14.602 1.00 97.81 97 VAL A N 1
ATOM 791 C CA . VAL A 1 97 ? -12.025 0.840 15.639 1.00 97.81 97 VAL A CA 1
ATOM 792 C C . VAL A 1 97 ? -11.762 1.404 17.035 1.00 97.81 97 VAL A C 1
ATOM 794 O O . VAL A 1 97 ? -12.592 1.232 17.921 1.00 97.81 97 VAL A O 1
ATOM 797 N N . LEU A 1 98 ? -10.655 2.124 17.231 1.00 97.38 98 LEU A N 1
ATOM 798 C CA . LEU A 1 98 ? -10.323 2.750 18.512 1.00 97.38 98 LEU A CA 1
ATOM 799 C C . LEU A 1 98 ? -11.373 3.775 18.947 1.00 97.38 98 LEU A C 1
ATOM 801 O O . LEU A 1 98 ? -11.708 3.818 20.128 1.00 97.38 98 LEU A O 1
ATOM 805 N N . ASN A 1 99 ? -11.933 4.547 18.013 1.00 96.81 99 ASN A N 1
ATOM 806 C CA . ASN A 1 99 ? -13.023 5.474 18.316 1.00 96.81 99 ASN A CA 1
ATOM 807 C C . ASN A 1 99 ? -14.274 4.728 18.797 1.00 96.81 99 ASN A C 1
ATOM 809 O O . ASN A 1 99 ? -14.824 5.076 19.836 1.00 96.81 99 ASN A O 1
ATOM 813 N N . VAL A 1 100 ? -14.669 3.651 18.107 1.00 96.06 100 VAL A N 1
ATOM 814 C CA . VAL A 1 100 ? -15.811 2.817 18.524 1.00 96.06 100 VAL A CA 1
ATOM 815 C C . VAL A 1 100 ? -15.573 2.197 19.904 1.00 96.06 100 VAL A C 1
ATOM 817 O O . VAL A 1 100 ? -16.466 2.222 20.748 1.00 96.06 100 VAL A O 1
ATOM 820 N N . ILE A 1 101 ? -14.366 1.683 20.163 1.00 95.25 101 ILE A N 1
ATOM 821 C CA . ILE A 1 101 ? -13.989 1.150 21.480 1.00 95.25 101 ILE A CA 1
ATOM 822 C C . ILE A 1 101 ? -14.067 2.250 22.543 1.00 95.25 101 ILE A C 1
ATOM 824 O O . ILE A 1 101 ? -14.604 2.020 23.623 1.00 95.25 101 ILE A O 1
ATOM 828 N N . SER A 1 102 ? -13.557 3.448 22.252 1.00 95.81 102 SER A N 1
ATOM 829 C CA . SER A 1 102 ? -13.580 4.573 23.188 1.00 95.81 102 SER A CA 1
ATOM 830 C C . SER A 1 102 ? -15.009 4.978 23.548 1.00 95.81 102 SER A C 1
ATOM 832 O O . SER A 1 102 ? -15.329 5.072 24.735 1.00 95.81 102 SER A O 1
ATOM 834 N N . ASP A 1 103 ? -15.883 5.129 22.551 1.00 95.19 103 ASP A N 1
ATOM 835 C CA . ASP A 1 103 ? -17.299 5.447 22.755 1.00 95.19 103 ASP A CA 1
ATOM 836 C C . ASP A 1 103 ? -17.998 4.374 23.597 1.00 95.19 103 ASP A C 1
ATOM 838 O O . ASP A 1 103 ? -18.747 4.680 24.530 1.00 95.19 103 ASP A O 1
ATOM 842 N N . HIS A 1 104 ? -17.710 3.103 23.312 1.00 94.56 104 HIS A N 1
ATOM 843 C CA . HIS A 1 104 ? -18.250 1.972 24.058 1.00 94.56 104 HIS A CA 1
ATOM 844 C C . HIS A 1 104 ? -17.807 1.977 25.527 1.00 94.56 104 HIS A C 1
ATOM 846 O O . HIS A 1 104 ? -18.639 1.902 26.433 1.00 94.56 104 HIS A O 1
ATOM 852 N N . VAL A 1 105 ? -16.513 2.181 25.786 1.00 95.19 105 VAL A N 1
ATOM 853 C CA . VAL A 1 105 ? -15.956 2.287 27.145 1.00 95.19 105 VAL A CA 1
ATOM 854 C C . VAL A 1 105 ? -16.551 3.480 27.901 1.00 95.19 105 VAL A C 1
ATOM 856 O O . VAL A 1 105 ? -16.880 3.357 29.084 1.00 95.19 105 VAL A O 1
ATOM 859 N N . ILE A 1 106 ? -16.751 4.625 27.238 1.00 95.94 106 ILE A N 1
ATOM 860 C CA . ILE A 1 106 ? -17.412 5.797 27.836 1.00 95.94 106 ILE A CA 1
ATOM 861 C C . ILE A 1 106 ? -18.852 5.460 28.248 1.00 95.94 106 ILE A C 1
ATOM 863 O O . ILE A 1 106 ? -19.291 5.853 29.332 1.00 95.94 106 ILE A O 1
ATOM 867 N N . ASN A 1 107 ? -19.591 4.715 27.425 1.00 95.06 107 ASN A N 1
ATOM 868 C CA . ASN A 1 107 ? -20.964 4.311 27.735 1.00 95.06 107 ASN A CA 1
ATOM 869 C C . ASN A 1 107 ? -21.036 3.316 28.902 1.00 95.06 107 ASN A C 1
ATOM 871 O O . ASN A 1 107 ? -21.910 3.445 29.768 1.00 95.06 107 ASN A O 1
ATOM 875 N N . ILE A 1 108 ? -20.096 2.370 28.972 1.00 94.69 108 ILE A N 1
ATOM 876 C CA . ILE A 1 108 ? -19.959 1.458 30.116 1.00 94.69 108 ILE A CA 1
ATOM 877 C C . ILE A 1 108 ? -19.664 2.255 31.389 1.00 94.69 108 ILE A C 1
ATOM 879 O O . ILE A 1 108 ? -20.339 2.054 32.399 1.00 94.69 108 ILE A O 1
ATOM 883 N N . LYS A 1 109 ? -18.723 3.208 31.338 1.00 95.75 109 LYS A N 1
ATOM 884 C CA . LYS A 1 109 ? -18.385 4.070 32.480 1.00 95.75 109 LYS A CA 1
ATOM 885 C C . LYS A 1 109 ? -19.611 4.825 33.002 1.00 95.75 109 LYS A C 1
ATOM 887 O O . LYS A 1 109 ? -19.904 4.735 34.189 1.00 95.75 109 LYS A O 1
ATOM 892 N N . LYS A 1 110 ? -20.375 5.483 32.122 1.00 95.31 110 LYS A N 1
ATOM 893 C CA . LYS A 1 110 ? -21.624 6.176 32.500 1.00 95.31 110 LYS A CA 1
ATOM 894 C C . LYS A 1 110 ? -22.649 5.228 33.129 1.00 95.31 110 LYS A C 1
ATOM 896 O O . LYS A 1 110 ? -23.334 5.578 34.087 1.00 95.31 110 LYS A O 1
ATOM 901 N N . SER A 1 111 ? -22.767 4.015 32.590 1.00 93.81 111 SER A N 1
ATOM 902 C CA . SER A 1 111 ? -23.688 2.999 33.115 1.00 93.81 111 SER A CA 1
ATOM 903 C C . SER A 1 111 ? -23.280 2.506 34.502 1.00 93.81 111 SER A C 1
ATOM 905 O O . SER A 1 111 ? -24.154 2.222 35.327 1.00 93.81 111 SER A O 1
ATOM 907 N N . LEU A 1 112 ? -21.972 2.423 34.754 1.00 94.81 112 LEU A N 1
ATOM 908 C CA . LEU A 1 112 ? -21.405 2.085 36.053 1.00 94.81 112 LEU A CA 1
ATOM 909 C C . LEU A 1 112 ? -21.620 3.218 37.063 1.00 94.81 112 LEU A C 1
ATOM 911 O O . LEU A 1 112 ? -22.096 2.947 38.158 1.00 94.81 112 LEU A O 1
ATOM 915 N N . GLU A 1 113 ? -21.369 4.473 36.682 1.00 95.50 113 GLU A N 1
ATOM 916 C CA . GLU A 1 113 ? -21.637 5.658 37.516 1.00 95.50 113 GLU A CA 1
ATOM 917 C C . GLU A 1 113 ? -23.116 5.721 37.939 1.00 95.50 113 GLU A C 1
ATOM 919 O O . GLU A 1 113 ? -23.418 5.837 39.124 1.00 95.50 113 GLU A O 1
ATOM 924 N N . ASN A 1 114 ? -24.050 5.507 37.003 1.00 93.75 114 ASN A N 1
ATOM 925 C CA . ASN A 1 114 ? -25.485 5.442 37.309 1.00 93.75 114 ASN A CA 1
ATOM 926 C C . ASN A 1 114 ? -25.849 4.290 38.263 1.00 93.75 114 ASN A C 1
ATOM 928 O O . ASN A 1 114 ? -26.783 4.402 39.058 1.00 93.75 114 ASN A O 1
ATOM 932 N N . LEU A 1 115 ? -25.164 3.146 38.149 1.00 92.62 115 LEU A N 1
ATOM 933 C CA . LEU A 1 115 ? -25.361 2.030 39.071 1.00 92.62 115 LEU A CA 1
ATOM 934 C C . LEU A 1 115 ? -24.857 2.396 40.471 1.00 92.62 115 LEU A C 1
ATOM 936 O O . LEU A 1 115 ? -25.581 2.143 41.429 1.00 92.62 115 LEU A O 1
ATOM 940 N N . SER A 1 116 ? -23.685 3.025 40.584 1.00 92.69 116 SER A N 1
ATOM 941 C CA . SER A 1 116 ? -23.136 3.500 41.859 1.00 92.69 116 SER A CA 1
ATOM 942 C C . SER A 1 116 ? -24.083 4.474 42.560 1.00 92.69 116 SER A C 1
ATOM 944 O O . SER A 1 116 ? -24.414 4.2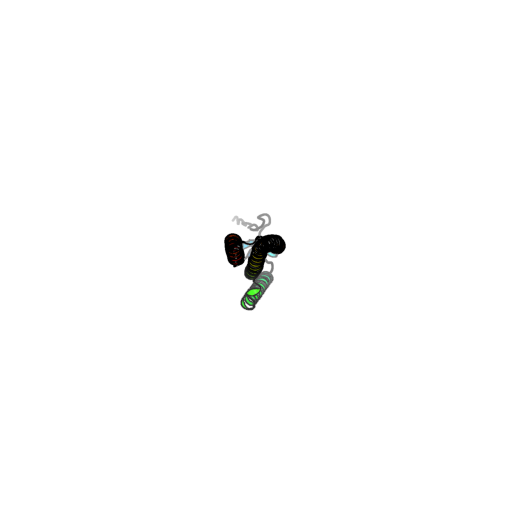51 43.719 1.00 92.69 116 SER A O 1
ATOM 946 N N . GLU A 1 117 ? -24.622 5.468 41.846 1.00 91.75 117 GLU A N 1
ATOM 947 C CA . GLU A 1 117 ? -25.604 6.412 42.407 1.00 91.75 117 GLU A CA 1
ATOM 948 C C . GLU A 1 117 ? -26.850 5.698 42.958 1.00 91.75 117 GLU A C 1
ATOM 950 O O . GLU A 1 117 ? -27.331 6.009 44.046 1.00 91.75 117 GLU A O 1
ATOM 955 N N . LYS A 1 118 ? -27.371 4.698 42.232 1.00 87.31 118 LYS A N 1
ATOM 956 C CA . LYS A 1 118 ? -28.529 3.905 42.681 1.00 87.31 118 LYS A CA 1
ATOM 957 C C . LYS A 1 118 ? -28.220 3.059 43.910 1.00 87.31 118 LYS A C 1
ATOM 959 O O . LYS A 1 118 ? -29.090 2.894 44.765 1.00 87.31 118 LYS A O 1
ATOM 964 N N . VAL A 1 119 ? -27.014 2.498 43.975 1.00 88.62 119 VAL A N 1
ATOM 965 C CA . VAL A 1 119 ? -26.550 1.724 45.130 1.00 88.62 119 VAL A CA 1
ATOM 966 C C . VAL A 1 119 ? -26.453 2.629 46.355 1.00 88.62 119 VAL A C 1
ATOM 968 O O . VAL A 1 119 ? -27.011 2.281 47.393 1.00 88.62 119 VAL A O 1
ATOM 971 N N . GLU A 1 120 ? -25.838 3.806 46.223 1.00 88.12 120 GLU A N 1
ATOM 972 C CA . GLU A 1 120 ? -25.710 4.787 47.307 1.00 88.12 120 GLU A CA 1
ATOM 973 C C . GLU A 1 120 ? -27.075 5.267 47.818 1.00 88.12 120 GLU A C 1
ATOM 975 O O . GLU A 1 120 ? -27.308 5.284 49.026 1.00 88.12 120 GLU A O 1
ATOM 980 N N . GLN A 1 121 ? -28.011 5.598 46.922 1.00 85.44 121 GLN A N 1
ATOM 981 C CA . GLN A 1 121 ? -29.366 6.020 47.303 1.00 85.44 121 GLN A CA 1
ATOM 982 C C . GLN A 1 121 ? -30.093 4.953 48.131 1.00 85.44 121 GLN A C 1
ATOM 984 O O . GLN A 1 121 ? -30.622 5.246 49.200 1.00 85.44 121 GLN A O 1
ATOM 989 N N . ILE A 1 122 ? -30.092 3.701 47.667 1.00 82.50 122 ILE A N 1
ATOM 990 C CA . ILE A 1 122 ? -30.805 2.608 48.343 1.00 82.50 122 ILE A CA 1
ATOM 991 C C . ILE A 1 122 ? -30.109 2.199 49.649 1.00 82.50 122 ILE A C 1
ATOM 993 O O . ILE A 1 122 ? -30.785 1.801 50.600 1.00 82.50 122 ILE A O 1
ATOM 997 N N . GLN A 1 123 ? -28.779 2.309 49.712 1.00 81.12 123 GLN A N 1
ATOM 998 C CA . GLN A 1 123 ? -28.019 2.096 50.941 1.00 81.12 123 GLN A CA 1
ATOM 999 C C . GLN A 1 123 ? -28.370 3.148 52.001 1.00 81.12 123 GLN A C 1
ATOM 1001 O O . GLN A 1 123 ? -28.619 2.781 53.146 1.00 81.12 123 GLN A O 1
ATOM 1006 N N . ASN A 1 124 ? -28.440 4.425 51.615 1.00 82.00 124 ASN A N 1
ATOM 1007 C CA . ASN A 1 124 ? -28.794 5.528 52.514 1.00 82.00 124 ASN A CA 1
ATOM 1008 C C . ASN A 1 124 ? -30.251 5.462 52.995 1.00 82.00 124 ASN A C 1
ATOM 1010 O O . ASN A 1 124 ? -30.546 5.867 54.116 1.00 82.00 124 ASN A O 1
ATOM 1014 N N . ASP A 1 125 ? -31.150 4.922 52.173 1.00 79.19 125 ASP A N 1
ATOM 1015 C CA . ASP A 1 125 ? -32.556 4.724 52.527 1.00 79.19 125 ASP A CA 1
ATOM 1016 C C . ASP A 1 125 ? -32.801 3.477 53.406 1.00 79.19 125 ASP A C 1
ATOM 1018 O O . ASP A 1 125 ? -33.947 3.235 53.78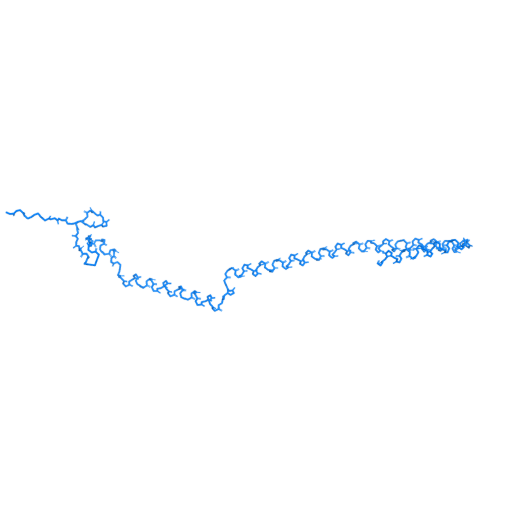4 1.00 79.19 125 ASP A O 1
ATOM 1022 N N . GLU A 1 126 ? -31.774 2.656 53.683 1.00 74.31 126 GLU A N 1
ATOM 1023 C CA . GLU A 1 126 ? -31.851 1.339 54.357 1.00 74.31 126 GLU A CA 1
ATOM 1024 C C . GLU A 1 126 ? -32.882 0.359 53.737 1.00 74.31 126 GLU A C 1
ATOM 1026 O O . GLU A 1 126 ? -33.281 -0.634 54.343 1.00 74.31 126 GLU A O 1
ATOM 1031 N N . LYS A 1 127 ? -33.307 0.595 52.487 1.00 73.62 127 LYS A N 1
ATOM 1032 C CA . LYS A 1 127 ? -34.381 -0.145 51.788 1.00 73.62 127 LYS A CA 1
ATOM 1033 C C . LYS A 1 127 ? -33.860 -1.199 50.810 1.00 73.62 127 LYS A C 1
ATOM 1035 O O . LYS A 1 127 ? -34.485 -1.464 49.777 1.00 73.62 127 LYS A O 1
ATOM 1040 N N . PHE A 1 128 ? -32.713 -1.810 51.091 1.00 75.19 128 PHE A N 1
ATOM 1041 C CA . PHE A 1 128 ? -32.198 -2.863 50.220 1.00 75.19 128 PHE A CA 1
ATOM 1042 C C . PHE A 1 128 ? -32.917 -4.194 50.474 1.00 75.19 128 PHE A C 1
ATOM 1044 O O . PHE A 1 128 ? -33.222 -4.579 51.599 1.00 75.19 128 PHE A O 1
ATOM 1051 N N . THR A 1 129 ? -33.201 -4.908 49.390 1.00 81.50 129 THR A N 1
ATOM 1052 C CA . THR A 1 129 ? -33.802 -6.244 49.404 1.00 81.50 129 THR A CA 1
ATOM 1053 C C . THR A 1 129 ? -32.887 -7.179 48.627 1.00 81.50 129 THR A C 1
ATOM 1055 O O . THR A 1 129 ? -32.121 -6.737 47.766 1.00 81.50 129 THR A O 1
ATOM 1058 N N . GLU A 1 130 ? -32.995 -8.483 48.872 1.00 84.12 130 GLU A N 1
ATOM 1059 C CA . GLU A 1 130 ? -32.250 -9.504 48.119 1.00 84.12 130 GLU A CA 1
ATOM 1060 C C . GLU A 1 130 ? -32.480 -9.394 46.597 1.00 84.12 130 GLU A C 1
ATOM 1062 O O . GLU A 1 130 ? -31.592 -9.671 45.791 1.00 84.12 130 GLU A O 1
ATOM 1067 N N . ILE A 1 131 ? -33.661 -8.913 46.190 1.00 84.69 131 ILE A N 1
ATOM 1068 C CA . ILE A 1 131 ? -34.007 -8.670 44.785 1.00 84.69 131 ILE A CA 1
ATOM 1069 C C . ILE A 1 131 ? -33.114 -7.573 44.187 1.00 84.69 131 ILE A C 1
ATOM 1071 O O . ILE A 1 131 ? -32.578 -7.763 43.094 1.00 84.69 131 ILE A O 1
ATOM 1075 N N . TYR A 1 132 ? -32.903 -6.458 44.897 1.00 83.44 132 TYR A N 1
ATOM 1076 C CA . TYR A 1 132 ? -32.022 -5.380 44.431 1.00 83.44 132 TYR A CA 1
ATOM 1077 C C . TYR A 1 132 ? -30.561 -5.831 44.343 1.00 83.44 132 TYR A C 1
ATOM 1079 O O . TYR A 1 132 ? -29.895 -5.550 43.346 1.00 83.44 132 TYR A O 1
ATOM 1087 N N . LEU A 1 133 ? -30.083 -6.602 45.326 1.00 85.25 133 LEU A N 1
ATOM 1088 C CA . LEU A 1 133 ? -28.724 -7.155 45.315 1.00 85.25 133 LEU A CA 1
ATOM 1089 C C . LEU A 1 133 ? -28.486 -8.069 44.106 1.00 85.25 133 LEU A C 1
ATOM 1091 O O . LEU A 1 133 ? -27.445 -7.966 43.449 1.00 85.25 133 LEU A O 1
ATOM 1095 N N . ARG A 1 134 ? -29.459 -8.927 43.770 1.00 88.94 134 ARG A N 1
ATOM 1096 C CA . ARG A 1 134 ? -29.386 -9.780 42.577 1.00 88.94 134 ARG A CA 1
ATOM 1097 C C . ARG A 1 134 ? -29.371 -8.949 41.291 1.00 88.94 134 ARG A C 1
ATOM 1099 O O . ARG A 1 134 ? -28.502 -9.160 40.454 1.00 88.94 134 ARG A O 1
ATOM 1106 N N . GLN A 1 135 ? -30.260 -7.963 41.166 1.00 88.81 135 GLN A N 1
ATOM 1107 C CA . GLN A 1 135 ? -30.323 -7.096 39.982 1.00 88.81 135 GLN A CA 1
ATOM 1108 C C . GLN A 1 135 ? -29.030 -6.307 39.749 1.00 88.81 135 GLN A C 1
ATOM 1110 O O . GLN A 1 135 ? -28.568 -6.198 38.613 1.00 88.81 135 GLN A O 1
ATOM 1115 N N . TRP A 1 136 ? -28.430 -5.753 40.805 1.00 90.12 136 TRP A N 1
ATOM 1116 C CA . TRP A 1 136 ? -27.157 -5.044 40.686 1.00 90.12 1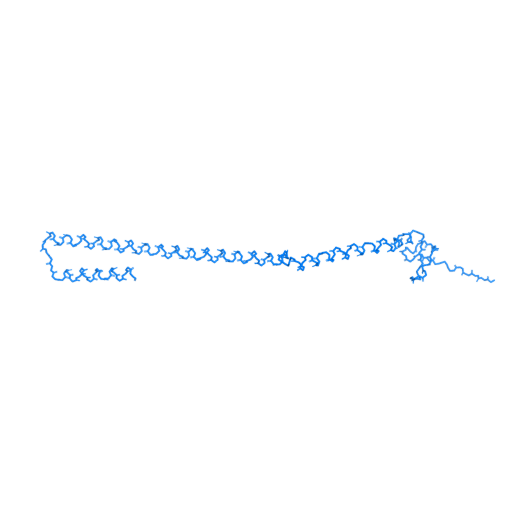36 TRP A CA 1
ATOM 1117 C C . TRP A 1 136 ? -26.023 -5.977 40.289 1.00 90.12 136 TRP A C 1
ATOM 1119 O O . TRP A 1 136 ? -25.222 -5.612 39.433 1.00 90.12 136 TRP A O 1
ATOM 1129 N N . ARG A 1 137 ? -25.984 -7.190 40.853 1.00 91.50 137 ARG A N 1
ATOM 1130 C CA . ARG A 1 137 ? -25.005 -8.209 40.469 1.00 91.50 137 ARG A CA 1
ATOM 1131 C C . ARG A 1 137 ? -25.134 -8.583 38.995 1.00 91.50 137 ARG A C 1
ATOM 1133 O O . ARG A 1 137 ? -24.131 -8.551 38.291 1.00 91.50 137 ARG A O 1
ATOM 1140 N N . ASP A 1 138 ? -26.348 -8.847 38.521 1.00 92.81 138 ASP A N 1
ATOM 1141 C CA . ASP A 1 138 ? -26.601 -9.179 37.116 1.00 92.81 138 ASP A CA 1
ATOM 1142 C C . ASP A 1 138 ? -26.191 -8.029 36.186 1.00 92.81 138 ASP A C 1
ATOM 1144 O O . ASP A 1 138 ? -25.532 -8.240 35.168 1.00 92.81 138 ASP A O 1
ATOM 1148 N N . LYS A 1 139 ? -26.519 -6.785 36.558 1.00 91.62 139 LYS A N 1
ATOM 1149 C CA . LYS A 1 139 ? -26.140 -5.603 35.777 1.00 91.62 139 LYS A CA 1
ATOM 1150 C C . LYS A 1 139 ? -24.624 -5.409 35.726 1.00 91.62 139 LYS A C 1
ATOM 1152 O O . LYS A 1 139 ? -24.092 -5.053 34.679 1.00 91.62 139 LYS A O 1
ATOM 1157 N N . LEU A 1 140 ? -23.932 -5.661 36.832 1.00 93.00 140 LEU A N 1
ATOM 1158 C CA . LEU A 1 140 ? -22.480 -5.541 36.924 1.00 93.00 140 LEU A CA 1
ATOM 1159 C C . LEU A 1 140 ? -21.771 -6.636 36.109 1.00 93.00 140 LEU A C 1
ATOM 1161 O O . LEU A 1 140 ? -20.787 -6.349 35.434 1.00 93.00 140 LEU A O 1
ATOM 1165 N N . GLU A 1 141 ? -22.304 -7.860 36.092 1.00 93.62 141 GLU A N 1
ATOM 1166 C CA . GLU A 1 141 ? -21.816 -8.937 35.219 1.00 93.62 141 GLU A CA 1
ATOM 1167 C C . GLU A 1 141 ? -22.066 -8.652 33.732 1.00 93.62 141 GLU A C 1
ATOM 1169 O O . GLU A 1 141 ? -21.199 -8.930 32.906 1.00 93.62 141 GLU A O 1
ATOM 1174 N N . ASN A 1 142 ? -23.201 -8.045 33.375 1.00 92.06 142 ASN A N 1
ATOM 1175 C CA . ASN A 1 142 ? -23.451 -7.625 31.994 1.00 92.06 142 ASN A CA 1
ATOM 1176 C C . ASN A 1 142 ? -22.470 -6.533 31.547 1.00 92.06 142 ASN A C 1
ATOM 1178 O O . ASN A 1 142 ? -21.862 -6.671 30.494 1.00 92.06 142 ASN A O 1
ATOM 1182 N N . LEU A 1 143 ? -22.215 -5.516 32.380 1.00 92.50 143 LEU A N 1
ATOM 1183 C CA . LEU A 1 143 ? -21.229 -4.473 32.064 1.00 92.50 143 LEU A CA 1
ATOM 1184 C C . LEU A 1 143 ? -19.806 -5.031 31.901 1.00 92.50 143 LEU A C 1
ATOM 1186 O O . LEU A 1 143 ? -19.050 -4.537 31.068 1.00 92.50 143 LEU A O 1
ATOM 1190 N N . LYS A 1 144 ? -19.431 -6.066 32.667 1.00 91.31 144 LYS A N 1
ATOM 1191 C CA . LYS A 1 144 ? -18.149 -6.765 32.479 1.00 91.31 144 LYS A CA 1
ATOM 1192 C C . LYS A 1 144 ? -18.084 -7.498 31.145 1.00 91.31 144 LYS A C 1
ATOM 1194 O O . LYS A 1 144 ? -17.040 -7.465 30.508 1.00 91.31 144 LYS A O 1
ATOM 1199 N N . LYS A 1 145 ? -19.167 -8.169 30.744 1.00 91.62 145 LYS A N 1
ATOM 1200 C CA . LYS A 1 145 ? -19.240 -8.855 29.447 1.00 91.62 145 LYS A CA 1
ATOM 1201 C C . LYS A 1 145 ? -19.181 -7.867 28.294 1.00 91.62 145 LYS A C 1
ATOM 1203 O O . LYS A 1 145 ? -18.493 -8.138 27.327 1.00 91.62 145 LYS A O 1
ATOM 1208 N N . ASP A 1 146 ? -19.850 -6.726 28.423 1.00 86.12 146 ASP A N 1
ATOM 1209 C CA . ASP A 1 146 ? -19.833 -5.695 27.390 1.00 86.12 146 ASP A CA 1
ATOM 1210 C C . ASP A 1 146 ? -18.434 -5.079 27.230 1.00 86.12 146 ASP A C 1
ATOM 1212 O O . ASP A 1 146 ? -18.100 -4.613 26.149 1.00 86.12 146 ASP A O 1
ATOM 1216 N N . LEU A 1 147 ? -17.594 -5.074 28.270 1.00 85.38 147 LEU A N 1
ATOM 1217 C CA . LEU A 1 147 ? -16.239 -4.516 28.206 1.00 85.38 147 LEU A CA 1
ATOM 1218 C C . LEU A 1 147 ? -15.229 -5.392 27.434 1.00 85.38 147 LEU A C 1
ATOM 1220 O O . LEU A 1 147 ? -14.209 -4.857 26.995 1.00 85.38 147 LEU A O 1
ATOM 1224 N N . ILE A 1 148 ? -15.467 -6.705 27.329 1.00 74.12 148 ILE A N 1
ATOM 1225 C CA . ILE A 1 148 ? -14.485 -7.720 26.893 1.00 74.12 148 ILE A CA 1
ATOM 1226 C C . ILE A 1 148 ? -14.795 -8.232 25.486 1.00 74.12 148 ILE A C 1
ATOM 1228 O O . ILE A 1 148 ? -15.962 -8.598 25.229 1.00 74.12 148 ILE A O 1
#